Protein AF-A0A2D4GUW9-F1 (afdb_monomer_lite)

Structure (mmCIF, N/CA/C/O backbone):
data_AF-A0A2D4GUW9-F1
#
_entry.id   AF-A0A2D4GUW9-F1
#
loop_
_atom_site.group_PDB
_atom_site.id
_atom_site.type_symbol
_atom_site.label_atom_id
_atom_site.label_alt_id
_atom_site.label_comp_id
_atom_site.label_asym_id
_atom_site.label_entity_id
_atom_site.label_seq_id
_atom_site.pdbx_PDB_ins_code
_atom_site.Cartn_x
_atom_site.Cartn_y
_atom_site.Cartn_z
_atom_site.occupancy
_atom_site.B_iso_or_equiv
_atom_site.auth_seq_id
_atom_site.auth_comp_id
_atom_site.auth_asym_id
_atom_site.auth_atom_id
_atom_site.pdbx_PDB_model_num
ATOM 1 N N . MET A 1 1 ? 3.316 14.072 28.515 1.00 38.06 1 MET A N 1
ATOM 2 C CA . MET A 1 1 ? 3.418 14.674 27.168 1.00 38.06 1 MET A CA 1
ATOM 3 C C . MET A 1 1 ? 2.231 15.601 26.994 1.00 38.06 1 MET A C 1
ATOM 5 O O . MET A 1 1 ? 1.116 15.160 27.234 1.00 38.06 1 MET A O 1
ATOM 9 N N . GLN A 1 2 ? 2.464 16.875 26.691 1.00 49.69 2 GLN A N 1
ATOM 10 C CA . GLN A 1 2 ? 1.413 17.886 26.562 1.00 49.69 2 GLN A CA 1
ATOM 11 C C . GLN A 1 2 ? 0.918 17.896 25.108 1.00 49.69 2 GLN A C 1
ATOM 13 O O . GLN A 1 2 ? 1.730 18.036 24.196 1.00 49.69 2 GLN A O 1
ATOM 18 N N . LEU A 1 3 ? -0.382 17.688 24.887 1.00 49.56 3 LEU A N 1
ATOM 19 C CA . LEU A 1 3 ? -0.998 17.751 23.557 1.00 49.56 3 LEU A CA 1
ATOM 20 C C . LEU A 1 3 ? -1.115 19.223 23.135 1.00 49.56 3 LEU A C 1
ATOM 22 O O . LEU A 1 3 ? -1.603 20.041 23.912 1.00 49.56 3 LEU A O 1
ATOM 26 N N . HIS A 1 4 ? -0.638 19.554 21.935 1.00 57.44 4 HIS A N 1
ATOM 27 C CA . HIS A 1 4 ? -0.705 20.901 21.364 1.00 57.44 4 HIS A CA 1
ATOM 28 C C . HIS A 1 4 ? -1.718 20.944 20.220 1.00 57.44 4 HIS A C 1
ATOM 30 O O . HIS A 1 4 ? -1.825 19.997 19.442 1.00 57.44 4 HIS A O 1
ATOM 36 N N . GLU A 1 5 ? -2.446 22.052 20.121 1.00 66.81 5 GLU A N 1
ATOM 37 C CA . GLU A 1 5 ? -3.426 22.282 19.064 1.00 66.81 5 GLU A CA 1
ATOM 38 C C . GLU A 1 5 ? -2.741 22.437 17.694 1.00 66.81 5 GLU A C 1
ATOM 40 O O . GLU A 1 5 ? -1.685 23.069 17.562 1.00 66.81 5 GLU A O 1
ATOM 45 N N . LEU A 1 6 ? -3.341 21.849 16.655 1.00 56.59 6 LEU A N 1
ATOM 46 C CA . LEU A 1 6 ? -2.839 21.922 15.285 1.00 56.59 6 LEU A CA 1
ATOM 47 C C . LEU A 1 6 ? -3.068 23.326 14.729 1.00 56.59 6 LEU A C 1
ATOM 49 O O . LEU A 1 6 ? -4.165 23.679 14.310 1.00 56.59 6 LEU A O 1
ATOM 53 N N . THR A 1 7 ? -2.007 24.126 14.699 1.00 63.34 7 THR A N 1
ATOM 54 C CA . THR A 1 7 ? -2.032 25.482 14.143 1.00 63.34 7 THR A CA 1
ATOM 55 C C . THR A 1 7 ? -1.115 25.581 12.927 1.00 63.34 7 THR A C 1
ATOM 57 O O . THR A 1 7 ? -0.102 24.882 12.820 1.00 63.34 7 THR A O 1
ATOM 60 N N . HIS A 1 8 ? -1.442 26.485 11.997 1.00 55.84 8 HIS A N 1
ATOM 61 C CA . HIS A 1 8 ? -0.667 26.693 10.767 1.00 55.84 8 HIS A CA 1
ATOM 62 C C . HIS A 1 8 ? 0.812 27.047 11.016 1.00 55.84 8 HIS A C 1
ATOM 64 O O . HIS A 1 8 ? 1.637 26.799 10.134 1.00 55.84 8 HIS A O 1
ATOM 70 N N . TYR A 1 9 ? 1.149 27.569 12.199 1.00 58.97 9 TYR A N 1
ATOM 71 C CA . TYR A 1 9 ? 2.457 28.142 12.521 1.00 58.97 9 TYR A CA 1
ATOM 72 C C . TYR A 1 9 ? 3.431 27.196 13.240 1.00 58.97 9 TYR A C 1
ATOM 74 O O . TYR A 1 9 ? 4.626 27.466 13.225 1.00 58.97 9 TYR A O 1
ATOM 82 N N . HIS A 1 10 ? 2.962 26.094 13.837 1.00 58.94 10 HIS A N 1
ATOM 83 C CA . HIS A 1 10 ? 3.805 25.263 14.715 1.00 58.94 10 HIS A CA 1
ATOM 84 C C . HIS A 1 10 ? 4.231 23.916 14.118 1.00 58.94 10 HIS A C 1
ATOM 86 O O . HIS A 1 10 ? 5.207 23.337 14.578 1.00 58.94 10 HIS A O 1
ATOM 92 N N . GLN A 1 11 ? 3.514 23.411 13.112 1.00 65.12 11 GLN A N 1
ATOM 93 C CA . GLN A 1 11 ? 3.741 22.073 12.555 1.00 65.12 11 GLN A CA 1
ATOM 94 C C . GLN A 1 11 ? 4.470 22.140 11.208 1.00 65.12 11 GLN A C 1
ATOM 96 O O . GLN A 1 11 ? 4.181 23.005 10.367 1.00 65.12 11 GLN A O 1
ATOM 101 N N . SER A 1 12 ? 5.369 21.186 10.979 1.00 72.75 12 SER A N 1
ATOM 102 C CA . SER A 1 12 ? 6.030 20.971 9.691 1.00 72.75 12 SER A CA 1
ATOM 103 C C . SER A 1 12 ? 5.027 20.579 8.595 1.00 72.75 12 SER A C 1
ATOM 105 O O . SER A 1 12 ? 3.907 20.138 8.865 1.00 72.75 12 SER A O 1
ATOM 107 N N . GLY A 1 13 ? 5.421 20.726 7.325 1.00 71.56 13 GLY A N 1
ATOM 108 C CA . GLY A 1 13 ? 4.599 20.270 6.196 1.00 71.56 13 GLY A CA 1
ATOM 109 C C . GLY A 1 13 ? 4.258 18.776 6.277 1.00 71.56 13 GLY A C 1
ATOM 110 O O . GLY A 1 13 ? 3.117 18.401 6.025 1.00 71.56 13 GLY A O 1
ATOM 111 N N . GLY A 1 14 ? 5.209 17.946 6.724 1.00 72.00 14 GLY A N 1
ATOM 112 C CA . GLY A 1 14 ? 5.007 16.506 6.907 1.00 72.00 14 GLY A CA 1
ATOM 113 C C . GLY A 1 14 ? 3.982 16.176 7.994 1.00 72.00 14 GLY A C 1
ATOM 114 O O . GLY A 1 14 ? 3.088 15.367 7.760 1.00 72.00 14 GLY A O 1
ATOM 115 N N . GLU A 1 15 ? 4.041 16.842 9.150 1.00 77.25 15 GLU A N 1
ATOM 116 C CA . GLU A 1 15 ? 3.079 16.630 10.248 1.00 77.25 15 GLU A CA 1
ATOM 117 C C . GLU A 1 15 ? 1.649 17.013 9.850 1.00 77.25 15 GLU A C 1
ATOM 119 O O . GLU A 1 15 ? 0.696 16.300 10.174 1.00 77.25 15 GLU A O 1
ATOM 124 N N . LYS A 1 16 ? 1.489 18.098 9.083 1.00 77.44 16 LYS A N 1
ATOM 125 C CA . LYS A 1 16 ? 0.187 18.513 8.536 1.00 77.44 16 LYS A CA 1
ATOM 126 C C . LYS A 1 16 ? -0.388 17.459 7.584 1.00 77.44 16 LYS A C 1
ATOM 128 O O . LYS A 1 16 ? -1.576 17.140 7.681 1.00 77.44 16 LYS A O 1
ATOM 133 N N . SER A 1 17 ? 0.442 16.887 6.710 1.00 77.75 17 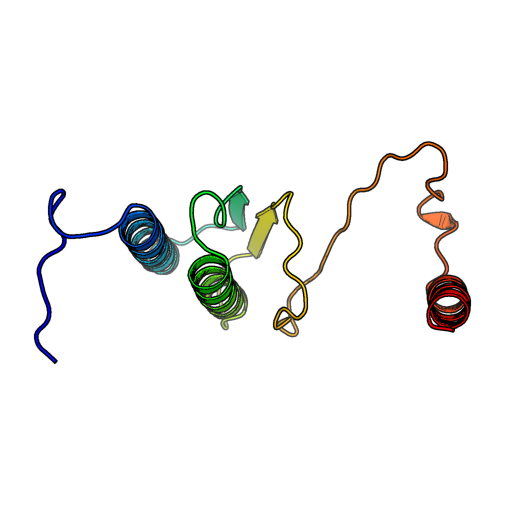SER A N 1
ATOM 134 C CA . SER A 1 17 ? 0.040 15.814 5.791 1.00 77.75 17 SER A CA 1
ATOM 135 C C . SER A 1 17 ? -0.368 14.542 6.540 1.00 77.75 17 SER A C 1
ATOM 137 O O . SER A 1 17 ? -1.442 13.999 6.280 1.00 77.75 17 SER A O 1
ATOM 139 N N . VAL A 1 18 ? 0.420 14.117 7.537 1.00 80.94 18 VAL A N 1
ATOM 140 C CA . VAL A 1 18 ? 0.090 12.955 8.384 1.00 80.94 18 VAL A CA 1
ATOM 141 C C . VAL A 1 18 ? -1.239 13.170 9.106 1.00 80.94 18 VAL A C 1
ATOM 143 O O . VAL A 1 18 ? -2.100 12.292 9.087 1.00 80.94 18 VAL A O 1
ATOM 146 N N . CYS A 1 19 ? -1.444 14.340 9.715 1.00 84.19 19 CYS A N 1
ATOM 147 C CA . CYS A 1 19 ? -2.665 14.602 10.466 1.00 84.19 19 CYS A CA 1
ATOM 148 C C . CYS A 1 19 ? -3.908 14.661 9.571 1.00 84.19 19 CYS A C 1
ATOM 150 O O . CYS A 1 19 ? -4.950 14.105 9.923 1.00 84.19 19 CYS A O 1
ATOM 152 N N . THR A 1 20 ? -3.793 15.296 8.402 1.00 83.56 20 THR A N 1
ATOM 153 C CA . THR A 1 20 ? -4.865 15.310 7.397 1.00 83.56 20 THR A CA 1
ATOM 154 C C . THR A 1 20 ? -5.231 13.884 7.003 1.00 83.56 20 THR A C 1
ATOM 156 O O . THR A 1 20 ? -6.409 13.547 6.904 1.00 83.56 20 THR A O 1
ATOM 159 N N . MET A 1 21 ? -4.230 13.016 6.850 1.00 82.12 21 MET A N 1
ATOM 160 C CA . MET A 1 21 ? -4.471 11.638 6.464 1.00 82.12 21 MET A CA 1
ATOM 161 C C . MET A 1 21 ? -5.162 10.812 7.547 1.00 82.12 21 MET A C 1
ATOM 163 O O . MET A 1 21 ? -6.138 10.116 7.269 1.00 82.12 21 MET A O 1
ATOM 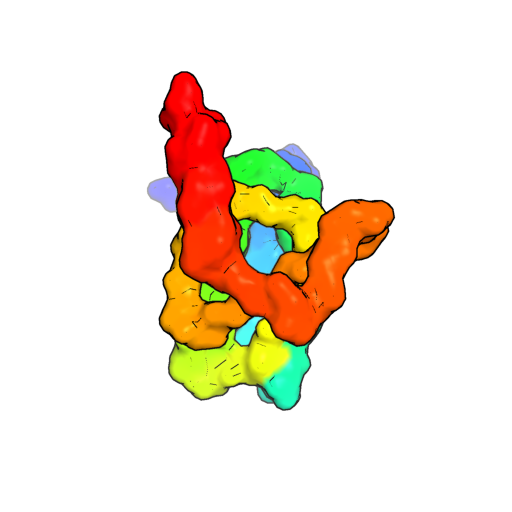167 N N . LEU A 1 22 ? -4.702 10.921 8.794 1.00 83.44 22 LEU A N 1
ATOM 168 C CA . LEU A 1 22 ? -5.352 10.269 9.934 1.00 83.44 22 LEU A CA 1
ATOM 169 C C . LEU A 1 22 ? -6.816 10.710 10.065 1.00 83.44 22 LEU A C 1
ATOM 171 O O . LEU A 1 22 ? -7.694 9.872 10.268 1.00 83.44 22 LEU A O 1
ATOM 175 N N . TYR A 1 23 ? -7.089 12.003 9.877 1.00 86.19 23 TYR A N 1
ATOM 176 C CA . TYR A 1 23 ? -8.448 12.537 9.871 1.00 86.19 23 TYR A CA 1
ATOM 177 C C . TYR A 1 23 ? -9.305 11.936 8.747 1.00 86.19 23 TYR A C 1
ATOM 179 O O . TYR A 1 23 ? -10.411 11.456 9.001 1.00 86.19 23 TYR A O 1
ATOM 187 N N . LEU A 1 24 ? -8.788 11.896 7.513 1.00 83.12 24 LEU A N 1
ATOM 188 C CA . LEU A 1 24 ? -9.497 11.301 6.378 1.00 83.12 24 LEU A CA 1
ATOM 189 C C . LEU A 1 24 ? -9.791 9.815 6.601 1.00 83.12 24 LEU A C 1
ATOM 191 O O . LEU A 1 24 ? -10.898 9.378 6.286 1.00 83.12 24 LEU A O 1
ATOM 195 N N . MET A 1 25 ? -8.848 9.052 7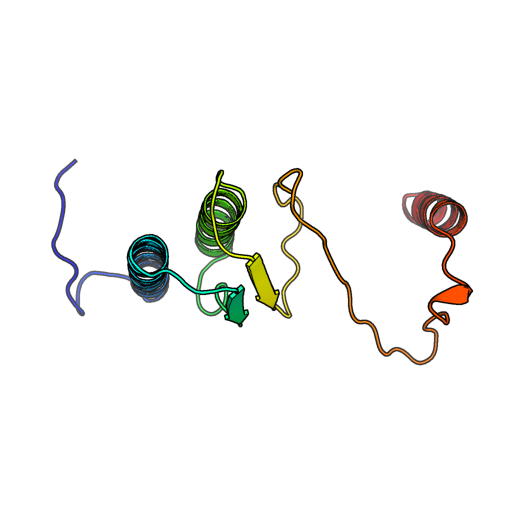.163 1.00 80.75 25 MET A N 1
ATOM 196 C CA . MET A 1 25 ? -9.045 7.636 7.494 1.00 80.75 25 MET A CA 1
ATOM 197 C C . MET A 1 25 ? -10.121 7.438 8.563 1.00 80.75 25 MET A C 1
ATOM 199 O O . MET A 1 25 ? -10.990 6.586 8.384 1.00 80.75 25 MET A O 1
ATOM 203 N N . ALA A 1 26 ? -10.133 8.266 9.612 1.00 83.81 26 ALA A N 1
ATOM 204 C CA . ALA A 1 26 ? -11.177 8.228 10.635 1.00 83.81 26 ALA A CA 1
ATOM 205 C C . ALA A 1 26 ? -12.573 8.504 10.042 1.00 83.81 26 ALA A C 1
ATOM 207 O O . ALA A 1 26 ? -13.539 7.820 10.371 1.00 83.81 26 ALA A O 1
ATOM 208 N N . LEU A 1 27 ? -12.684 9.448 9.099 1.00 82.62 27 LEU A N 1
ATOM 209 C CA . LEU A 1 27 ? -13.939 9.697 8.379 1.00 82.62 27 LEU A CA 1
ATOM 210 C C . LEU A 1 27 ? -14.358 8.530 7.478 1.00 82.62 27 LEU A C 1
ATOM 212 O O . LEU A 1 27 ? -15.558 8.307 7.283 1.00 82.62 27 LEU A O 1
ATOM 216 N N . GLN A 1 28 ? -13.399 7.787 6.913 1.00 78.19 28 GLN A N 1
ATOM 217 C CA . GLN A 1 28 ? -13.730 6.614 6.107 1.00 78.19 28 GLN A CA 1
ATOM 218 C C . GLN A 1 28 ? -14.423 5.540 6.957 1.00 78.19 28 GLN A C 1
ATOM 220 O O . GLN A 1 28 ? -15.373 4.932 6.471 1.00 78.19 28 GLN A O 1
ATOM 225 N N . GLU A 1 29 ? -14.022 5.342 8.219 1.00 72.31 29 GLU A N 1
ATOM 226 C CA . GLU A 1 29 ? -14.649 4.355 9.117 1.00 72.31 29 GLU A CA 1
ATOM 227 C C . GLU A 1 29 ? -16.119 4.674 9.443 1.00 72.31 29 GLU A C 1
ATOM 229 O O . GLU A 1 29 ? -16.905 3.766 9.712 1.00 72.31 29 GLU A O 1
ATOM 234 N N . LEU A 1 30 ? -16.516 5.948 9.366 1.00 79.81 30 LEU A N 1
ATOM 235 C CA . LEU A 1 30 ? -17.877 6.403 9.675 1.00 79.81 30 LEU A CA 1
ATOM 236 C C . LEU A 1 30 ? -18.856 6.269 8.501 1.00 79.81 30 LEU A C 1
ATOM 238 O O . LEU A 1 30 ? -20.070 6.279 8.700 1.00 79.81 30 LEU A O 1
ATOM 242 N N . ASN A 1 31 ? -18.351 6.143 7.274 1.00 77.50 31 ASN A N 1
ATOM 243 C CA . ASN A 1 31 ? -19.173 6.092 6.068 1.00 77.50 31 ASN A CA 1
ATOM 244 C C . ASN A 1 31 ? -19.228 4.670 5.512 1.00 77.50 31 ASN A C 1
ATOM 246 O O . ASN A 1 31 ? -18.212 3.989 5.465 1.00 77.50 31 ASN A O 1
ATOM 250 N N . ARG A 1 32 ? -20.382 4.214 5.014 1.00 77.88 32 ARG A N 1
ATOM 251 C CA . ARG A 1 32 ? -20.481 2.939 4.284 1.00 77.88 32 ARG A CA 1
ATOM 252 C C . ARG A 1 32 ? -20.425 3.190 2.783 1.00 77.88 32 ARG A C 1
ATOM 254 O O . ARG A 1 32 ? -21.304 3.843 2.236 1.00 77.88 32 ARG A O 1
ATOM 261 N N . CYS A 1 33 ? -19.427 2.628 2.115 1.00 83.81 33 CYS A N 1
ATOM 262 C CA . CYS A 1 33 ? -19.345 2.595 0.656 1.00 83.81 33 CYS A CA 1
ATOM 263 C C . CYS A 1 33 ? -18.919 1.192 0.181 1.00 83.81 33 CYS A C 1
ATOM 265 O O . CYS A 1 33 ? -18.335 0.438 0.964 1.00 83.81 33 CYS A O 1
ATOM 267 N N . PRO A 1 34 ? -19.210 0.797 -1.069 1.00 86.69 34 PRO A N 1
ATOM 268 C CA . PRO A 1 34 ? -18.816 -0.517 -1.585 1.00 86.69 34 PRO A CA 1
ATOM 269 C C . PRO A 1 34 ? -17.292 -0.646 -1.750 1.00 86.69 34 PRO A C 1
ATOM 271 O O . PRO A 1 34 ? -16.723 -1.694 -1.448 1.00 86.69 34 PRO A O 1
ATOM 274 N N . PHE A 1 35 ? -16.622 0.431 -2.166 1.00 90.50 35 PHE A N 1
ATOM 275 C CA . PHE A 1 35 ? -15.168 0.498 -2.285 1.00 90.50 35 PHE A CA 1
ATOM 276 C C . PHE A 1 35 ? -14.655 1.931 -2.096 1.00 90.50 35 PHE A C 1
ATOM 278 O O . PHE A 1 35 ? -15.423 2.895 -2.161 1.00 90.50 35 PHE A O 1
ATOM 285 N N . ARG A 1 36 ? -13.350 2.065 -1.861 1.00 89.19 36 ARG A N 1
ATOM 286 C CA . ARG A 1 36 ? -12.629 3.337 -1.741 1.00 89.19 36 ARG A CA 1
ATOM 287 C C . ARG A 1 36 ? -11.389 3.310 -2.606 1.00 89.19 36 ARG A C 1
ATOM 289 O O . ARG A 1 36 ? -10.720 2.284 -2.687 1.00 89.19 36 ARG A O 1
ATOM 296 N N . VAL A 1 37 ? -11.078 4.448 -3.207 1.00 90.12 37 VAL A N 1
ATOM 297 C CA . VAL A 1 37 ? -9.845 4.652 -3.963 1.00 90.12 37 VAL A CA 1
ATOM 298 C C . VAL A 1 37 ? -9.025 5.696 -3.230 1.00 90.12 37 VAL A C 1
ATOM 300 O O . VAL A 1 37 ? -9.549 6.727 -2.813 1.00 90.12 37 VAL A O 1
ATOM 303 N N . VAL A 1 38 ? -7.756 5.388 -3.038 1.00 86.44 38 VAL A N 1
ATOM 304 C CA . VAL A 1 38 ? -6.794 6.219 -2.336 1.00 86.44 38 VAL A CA 1
ATOM 305 C C . VAL A 1 38 ? -5.591 6.354 -3.256 1.00 86.44 38 VAL A C 1
ATOM 307 O O . VAL A 1 38 ? -4.953 5.350 -3.568 1.00 86.44 38 VAL A O 1
ATOM 310 N N . ASP A 1 39 ? -5.307 7.575 -3.692 1.00 87.75 39 ASP A N 1
ATOM 311 C CA . ASP A 1 39 ? -4.217 7.889 -4.614 1.00 87.75 39 ASP A CA 1
ATOM 312 C C . ASP A 1 39 ? -3.255 8.891 -3.967 1.00 87.75 39 ASP A C 1
ATOM 314 O O . ASP A 1 39 ? -3.683 9.744 -3.188 1.00 87.75 39 ASP A O 1
ATOM 318 N N . GLU A 1 40 ? -1.960 8.742 -4.240 1.00 80.19 40 GLU A N 1
ATOM 319 C CA . GLU A 1 40 ? -0.875 9.625 -3.776 1.00 80.19 40 GLU A CA 1
ATOM 320 C C . GLU A 1 40 ? -0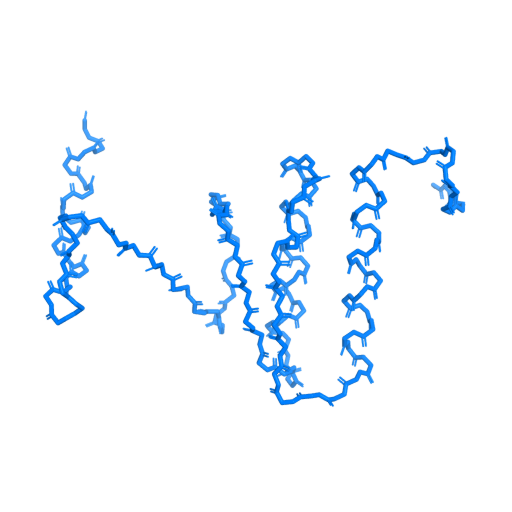.859 9.944 -2.265 1.00 80.19 40 GLU A C 1
ATOM 322 O O . GLU A 1 40 ? -0.330 10.966 -1.823 1.00 80.19 40 GLU A O 1
ATOM 327 N N . ILE A 1 41 ? -1.388 9.034 -1.437 1.00 73.06 41 ILE A N 1
ATOM 328 C CA . ILE A 1 41 ? -1.547 9.225 0.018 1.00 73.06 41 ILE A CA 1
ATOM 329 C C . ILE A 1 41 ? -0.230 9.511 0.747 1.00 73.06 41 ILE A C 1
ATOM 331 O O . ILE A 1 41 ? -0.214 10.070 1.841 1.00 73.06 41 ILE A O 1
ATOM 335 N N . ASN A 1 42 ? 0.866 9.029 0.164 1.00 70.25 42 ASN A N 1
ATOM 336 C CA . ASN A 1 42 ? 2.195 9.004 0.737 1.00 70.25 42 ASN A CA 1
ATOM 337 C C . ASN A 1 42 ? 3.127 10.050 0.107 1.00 70.25 42 ASN A C 1
ATOM 339 O O . ASN A 1 42 ? 4.330 9.970 0.325 1.00 70.25 42 ASN A O 1
ATOM 343 N N . GLN A 1 43 ? 2.619 11.014 -0.669 1.00 73.88 43 GLN A N 1
ATOM 344 C CA . GLN A 1 43 ? 3.441 12.107 -1.198 1.00 73.88 43 GLN A CA 1
ATOM 345 C C . GLN A 1 43 ? 3.545 13.291 -0.224 1.00 73.88 43 GLN A C 1
ATOM 347 O O . GLN A 1 43 ? 2.644 13.566 0.565 1.00 73.88 43 GLN A O 1
ATOM 352 N N . GLY A 1 44 ? 4.666 14.019 -0.286 1.00 73.75 44 GLY A N 1
ATOM 353 C CA . GLY A 1 44 ? 4.879 15.237 0.509 1.00 73.75 44 GLY A CA 1
ATOM 354 C C . GLY A 1 44 ? 5.225 14.995 1.983 1.00 73.75 44 GLY A C 1
ATOM 355 O O . GLY A 1 44 ? 5.109 15.910 2.797 1.00 73.75 44 GLY A O 1
ATOM 356 N N . MET A 1 45 ? 5.649 13.777 2.331 1.00 80.56 45 MET A N 1
ATOM 357 C CA . MET A 1 45 ? 6.105 13.390 3.667 1.00 80.56 45 MET A CA 1
ATOM 358 C C . MET A 1 45 ? 7.545 12.870 3.606 1.00 80.56 45 MET A C 1
ATOM 360 O O . MET A 1 45 ? 8.016 12.421 2.565 1.00 80.56 45 MET A O 1
ATOM 364 N N . ASP A 1 46 ? 8.267 12.936 4.722 1.00 84.25 46 ASP A N 1
ATOM 365 C CA . ASP A 1 46 ? 9.552 12.245 4.837 1.00 84.25 46 ASP A CA 1
ATOM 366 C C . ASP A 1 46 ? 9.358 10.711 4.918 1.00 84.25 46 ASP A C 1
ATOM 368 O O . ASP A 1 46 ? 8.270 10.237 5.263 1.00 84.25 46 ASP A O 1
ATOM 372 N N . PRO A 1 47 ? 10.404 9.903 4.656 1.00 83.81 47 PRO A N 1
ATOM 373 C CA . PRO A 1 47 ? 10.283 8.443 4.613 1.00 83.81 47 PRO A CA 1
ATOM 374 C C . PRO A 1 47 ? 9.764 7.780 5.900 1.00 83.81 47 PRO A C 1
ATOM 376 O O . PRO A 1 47 ? 9.225 6.673 5.840 1.00 83.81 47 PRO A O 1
ATOM 379 N N . ILE A 1 48 ? 9.943 8.412 7.067 1.00 84.81 48 ILE A N 1
ATOM 380 C CA . ILE A 1 48 ? 9.476 7.868 8.350 1.00 84.81 48 ILE A CA 1
ATOM 381 C C . ILE A 1 48 ? 7.959 8.032 8.436 1.00 84.81 48 ILE A C 1
ATOM 383 O O . ILE A 1 48 ? 7.243 7.080 8.758 1.00 84.81 48 ILE A O 1
ATOM 387 N N . ASN A 1 49 ? 7.471 9.227 8.116 1.00 82.62 49 ASN A N 1
ATOM 388 C CA . ASN A 1 49 ? 6.052 9.549 8.129 1.00 82.62 49 ASN A CA 1
ATOM 389 C C . ASN A 1 49 ? 5.278 8.810 7.032 1.00 82.62 49 ASN A C 1
ATOM 391 O O . ASN A 1 49 ? 4.216 8.256 7.314 1.00 82.62 49 ASN A O 1
ATOM 395 N N . GLU A 1 50 ? 5.843 8.691 5.829 1.00 83.38 50 GLU A N 1
ATOM 396 C CA . GLU A 1 50 ? 5.260 7.888 4.747 1.00 83.38 50 GLU A CA 1
ATOM 397 C C . GLU A 1 50 ? 4.996 6.442 5.176 1.00 83.38 50 GLU A C 1
ATOM 399 O O . GLU A 1 50 ? 3.919 5.898 4.928 1.00 83.38 50 GLU A O 1
ATOM 404 N N . ARG A 1 51 ? 5.973 5.821 5.849 1.00 86.06 51 ARG A N 1
ATOM 405 C CA . ARG A 1 51 ? 5.844 4.449 6.342 1.00 86.06 51 ARG A CA 1
ATOM 406 C C . ARG A 1 51 ? 4.757 4.332 7.406 1.00 86.06 51 ARG A C 1
ATOM 408 O O . ARG A 1 51 ? 3.920 3.442 7.307 1.00 86.06 51 ARG A O 1
ATOM 415 N N . ARG A 1 52 ? 4.735 5.242 8.383 1.00 85.88 52 ARG A N 1
ATOM 416 C CA . ARG A 1 52 ? 3.712 5.239 9.441 1.00 85.88 52 ARG A CA 1
ATOM 417 C C . ARG A 1 52 ? 2.304 5.384 8.870 1.00 85.88 52 ARG A C 1
ATOM 419 O O . ARG A 1 52 ? 1.411 4.652 9.277 1.00 85.88 52 ARG A O 1
ATOM 426 N N . VAL A 1 53 ? 2.109 6.298 7.918 1.00 84.94 53 VAL A N 1
ATOM 427 C CA . VAL A 1 53 ? 0.815 6.476 7.246 1.00 84.94 53 VAL A CA 1
ATOM 428 C C . VAL A 1 53 ? 0.414 5.205 6.508 1.00 84.94 53 VAL A C 1
ATOM 430 O O . VAL A 1 53 ? -0.722 4.760 6.645 1.00 84.94 53 VAL A O 1
ATOM 433 N N . PHE A 1 54 ? 1.343 4.588 5.778 1.00 85.81 54 PHE A N 1
ATOM 434 C CA . PHE A 1 54 ? 1.068 3.343 5.072 1.00 85.81 54 PHE A CA 1
ATOM 435 C C . PHE A 1 54 ? 0.639 2.212 6.019 1.00 85.81 54 PHE A C 1
ATOM 437 O O . PHE A 1 54 ? -0.342 1.527 5.735 1.00 85.81 54 PHE A O 1
ATOM 444 N N . ASP A 1 55 ? 1.318 2.043 7.157 1.00 86.62 55 ASP A N 1
ATOM 445 C CA . ASP A 1 55 ? 0.967 1.011 8.140 1.00 86.62 55 ASP A CA 1
ATOM 446 C C . ASP A 1 55 ? -0.472 1.201 8.662 1.00 86.62 55 ASP A C 1
ATOM 448 O O . ASP A 1 55 ? -1.247 0.243 8.701 1.00 86.62 55 ASP A O 1
ATOM 452 N N . VAL A 1 56 ? -0.877 2.443 8.959 1.00 86.50 56 VAL A N 1
ATOM 453 C CA . VAL A 1 56 ? -2.250 2.760 9.398 1.00 86.50 56 VAL A CA 1
ATOM 454 C C . VAL A 1 56 ? -3.281 2.515 8.288 1.00 86.50 56 VAL A C 1
ATOM 456 O O . VAL A 1 56 ? -4.380 2.020 8.563 1.00 86.50 56 VAL A O 1
ATOM 459 N N . VAL A 1 57 ? -2.944 2.817 7.029 1.00 85.94 57 VAL A N 1
ATOM 460 C CA . VAL A 1 57 ? -3.812 2.534 5.870 1.00 85.94 57 VAL A CA 1
ATOM 461 C C . VAL A 1 57 ? -4.032 1.032 5.723 1.00 85.94 57 VAL A C 1
ATOM 463 O O . VAL A 1 57 ? -5.174 0.596 5.578 1.00 85.94 57 VAL A O 1
ATOM 466 N N . VAL A 1 58 ? -2.962 0.232 5.786 1.00 86.38 58 VAL A N 1
ATOM 467 C CA . VAL A 1 58 ? -3.045 -1.232 5.673 1.00 86.38 58 VAL A CA 1
ATOM 468 C C . VAL A 1 58 ? -3.858 -1.820 6.817 1.00 86.38 58 VAL A C 1
ATOM 470 O O . VAL A 1 58 ? -4.733 -2.651 6.564 1.00 86.38 58 VAL A O 1
ATOM 473 N N . GLU A 1 59 ? -3.618 -1.378 8.052 1.00 87.44 59 GLU A N 1
ATOM 474 C CA . GLU A 1 59 ? -4.387 -1.817 9.216 1.00 87.44 59 GLU A CA 1
ATOM 475 C C . GLU A 1 59 ? -5.878 -1.518 9.025 1.00 87.44 59 GLU A C 1
ATOM 477 O O . GLU A 1 59 ? -6.706 -2.426 9.110 1.00 87.44 59 GLU A O 1
ATOM 482 N N . THR A 1 60 ? -6.219 -0.272 8.682 1.00 84.81 60 THR A N 1
ATOM 483 C CA . THR A 1 60 ? -7.603 0.169 8.455 1.00 84.81 60 THR A CA 1
ATOM 484 C C . THR A 1 60 ? -8.278 -0.620 7.335 1.00 84.81 60 THR A C 1
ATOM 486 O O . THR A 1 60 ? -9.388 -1.118 7.519 1.00 84.81 60 THR A O 1
ATOM 489 N N . ALA A 1 61 ? -7.599 -0.804 6.202 1.00 86.75 61 ALA A N 1
ATOM 490 C CA . ALA A 1 61 ? -8.135 -1.525 5.052 1.00 86.75 61 ALA A CA 1
ATOM 491 C C . ALA A 1 61 ? -8.326 -3.029 5.321 1.00 86.75 61 ALA A C 1
ATOM 493 O O . ALA A 1 61 ? -9.244 -3.643 4.774 1.00 86.75 61 ALA A O 1
ATOM 494 N N . CYS A 1 62 ? -7.492 -3.633 6.176 1.00 86.56 62 CYS A N 1
ATOM 495 C CA . CYS A 1 62 ? -7.512 -5.074 6.449 1.00 86.56 62 CYS A CA 1
ATOM 496 C C . CYS A 1 62 ? -8.420 -5.496 7.621 1.00 86.56 62 CYS A C 1
ATOM 498 O O . CYS A 1 62 ? -8.608 -6.708 7.824 1.00 86.56 62 CYS A O 1
ATOM 500 N N . LYS A 1 63 ? -9.014 -4.547 8.366 1.00 85.75 63 LYS A N 1
ATOM 501 C CA . LYS A 1 63 ? -9.974 -4.810 9.459 1.00 85.75 63 LYS A CA 1
ATOM 502 C C . LYS A 1 63 ? -11.109 -5.762 9.025 1.00 85.75 63 LYS A C 1
ATOM 504 O O . LYS A 1 63 ? -11.336 -6.074 7.850 1.00 85.75 63 LYS A O 1
ATOM 509 N N . LYS A 1 64 ? -11.838 -6.323 9.989 1.00 78.19 64 LYS A N 1
ATOM 510 C CA . LYS A 1 64 ? -13.054 -7.093 9.675 1.00 78.19 64 LYS A CA 1
ATOM 511 C C . LYS A 1 64 ? -14.162 -6.109 9.275 1.00 78.19 64 LYS A C 1
ATOM 513 O O . LYS A 1 64 ? -14.281 -5.057 9.890 1.00 78.19 64 LYS A O 1
ATOM 518 N N . SER A 1 65 ? -14.946 -6.451 8.251 1.00 78.06 65 SER A N 1
ATOM 519 C CA . SER A 1 65 ? -16.132 -5.680 7.828 1.00 78.06 65 SER A CA 1
ATOM 520 C C . SER A 1 65 ? -15.868 -4.292 7.212 1.00 78.06 65 SER A C 1
ATOM 522 O O . SER A 1 65 ? -16.780 -3.471 7.152 1.00 78.06 65 SER A O 1
ATOM 524 N N . THR A 1 66 ? -14.647 -4.030 6.741 1.00 81.44 66 THR A N 1
ATOM 525 C CA . THR A 1 66 ? -14.292 -2.820 5.974 1.00 81.44 66 THR A CA 1
ATOM 526 C C . THR A 1 66 ? -14.612 -2.999 4.484 1.00 81.44 66 THR A C 1
ATOM 528 O O . THR A 1 66 ? -14.636 -4.120 3.970 1.00 81.44 66 THR A O 1
ATOM 531 N N . SER A 1 67 ? -14.891 -1.884 3.807 1.00 86.56 67 SER A N 1
ATOM 532 C CA . SER A 1 67 ? -15.064 -1.793 2.353 1.00 86.56 67 SER A CA 1
ATOM 533 C C . SER A 1 67 ? -13.800 -2.218 1.598 1.00 86.56 67 SER A C 1
ATOM 535 O O . SER A 1 67 ? -12.707 -2.243 2.154 1.00 86.56 67 SER A O 1
ATOM 537 N N . GLN A 1 68 ? -13.908 -2.507 0.301 1.00 89.56 68 GLN A N 1
ATOM 538 C CA . GLN A 1 68 ? -12.719 -2.767 -0.514 1.00 89.56 68 GLN A CA 1
ATOM 539 C C . GLN A 1 68 ? -11.893 -1.482 -0.698 1.00 89.56 68 GLN A C 1
ATOM 541 O O . GLN A 1 68 ? -12.451 -0.441 -1.036 1.00 89.56 68 GLN A O 1
ATOM 546 N N . TYR A 1 69 ? -10.573 -1.550 -0.517 1.00 91.19 69 TYR A N 1
ATOM 547 C CA . TYR A 1 69 ? -9.662 -0.428 -0.767 1.00 91.19 69 TYR A CA 1
ATOM 548 C C . TYR A 1 69 ? -8.817 -0.683 -2.015 1.00 91.19 69 TYR A C 1
ATOM 550 O O . TYR A 1 69 ? -8.197 -1.736 -2.153 1.00 91.19 69 TYR A O 1
ATOM 558 N N . PHE A 1 70 ? -8.752 0.318 -2.886 1.00 91.75 70 PHE A N 1
ATOM 559 C CA . PHE A 1 70 ? -7.786 0.423 -3.968 1.00 91.75 70 PHE A CA 1
ATOM 560 C C . PHE A 1 70 ? -6.776 1.492 -3.589 1.00 91.75 70 PHE A C 1
ATOM 562 O O . PHE A 1 70 ? -7.117 2.671 -3.510 1.00 91.75 70 PHE A O 1
ATOM 569 N N . PHE A 1 71 ? -5.546 1.065 -3.331 1.00 88.81 71 PHE A N 1
ATOM 570 C CA . PHE A 1 71 ? -4.444 1.969 -3.054 1.00 88.81 71 PHE A CA 1
ATOM 571 C C . PHE A 1 71 ? -3.551 2.081 -4.286 1.00 88.81 71 PHE A C 1
ATOM 573 O O . PHE A 1 71 ? -3.059 1.069 -4.789 1.00 88.81 71 PHE A O 1
ATOM 580 N N . ILE A 1 72 ? -3.371 3.304 -4.772 1.00 89.00 72 ILE A N 1
ATOM 581 C CA . ILE A 1 72 ? -2.574 3.628 -5.949 1.00 89.00 72 ILE A CA 1
ATOM 582 C C . ILE A 1 72 ? -1.417 4.507 -5.480 1.00 89.00 72 ILE A C 1
ATOM 584 O O . ILE A 1 72 ? -1.602 5.498 -4.777 1.00 89.00 72 ILE A O 1
ATOM 588 N N . THR A 1 73 ? -0.198 4.092 -5.809 1.00 84.69 73 THR A N 1
ATOM 589 C CA . THR A 1 73 ? 1.002 4.877 -5.530 1.00 84.69 73 THR A CA 1
ATOM 590 C C . THR A 1 73 ? 2.060 4.586 -6.591 1.00 84.69 73 THR A C 1
ATOM 592 O O . THR A 1 73 ? 2.277 3.418 -6.935 1.00 84.69 73 THR A O 1
ATOM 595 N N . PRO A 1 74 ? 2.761 5.610 -7.105 1.00 80.38 74 PRO A N 1
ATOM 596 C CA . PRO A 1 74 ? 3.936 5.416 -7.945 1.00 80.38 74 PRO A CA 1
ATOM 597 C C . PRO A 1 74 ? 5.160 4.995 -7.114 1.00 80.38 74 PRO A C 1
ATOM 599 O O . PRO A 1 74 ? 6.172 4.568 -7.672 1.00 80.38 74 PRO A O 1
ATOM 602 N N . LYS A 1 75 ? 5.092 5.111 -5.777 1.00 77.69 75 LYS A N 1
ATOM 603 C CA . LYS A 1 75 ? 6.205 4.862 -4.860 1.00 77.69 75 LYS A CA 1
ATOM 604 C C . LYS A 1 75 ? 5.998 3.562 -4.090 1.00 77.69 75 LYS A C 1
ATOM 606 O O . LYS A 1 75 ? 5.310 3.520 -3.071 1.00 77.69 75 LYS A O 1
ATOM 611 N N . LEU A 1 76 ? 6.671 2.500 -4.533 1.00 73.25 76 LEU A N 1
ATOM 612 C CA . LEU A 1 76 ? 6.730 1.252 -3.775 1.00 73.25 76 LEU A CA 1
ATOM 613 C C . LEU A 1 76 ? 7.695 1.405 -2.590 1.00 73.25 76 LEU A C 1
ATOM 615 O O . LEU A 1 76 ? 8.915 1.440 -2.766 1.00 73.25 76 LEU A O 1
ATOM 619 N N . LEU A 1 77 ? 7.155 1.474 -1.374 1.00 78.56 77 LEU A N 1
ATOM 620 C CA . LEU A 1 77 ? 7.972 1.437 -0.164 1.00 78.56 77 LEU A CA 1
ATOM 621 C C . LEU A 1 77 ? 8.562 0.023 0.001 1.00 78.56 77 LEU A C 1
ATOM 623 O O . LEU A 1 77 ? 7.876 -0.992 -0.123 1.00 78.56 77 LEU A O 1
ATOM 627 N N . GLN A 1 78 ? 9.866 -0.064 0.253 1.00 79.06 78 GLN A N 1
ATOM 628 C CA . GLN A 1 78 ? 10.535 -1.345 0.502 1.00 79.06 78 GLN A CA 1
ATOM 629 C C . GLN A 1 78 ? 10.227 -1.827 1.917 1.00 79.06 78 GLN A C 1
ATOM 631 O O . GLN A 1 78 ? 10.109 -0.991 2.802 1.00 79.06 78 GLN A O 1
ATOM 636 N N . ASN A 1 79 ? 10.193 -3.141 2.166 1.00 81.31 79 ASN A N 1
ATOM 637 C CA . ASN A 1 79 ? 9.965 -3.742 3.496 1.00 81.31 79 ASN A CA 1
ATOM 638 C C . ASN A 1 79 ? 8.637 -3.323 4.154 1.00 81.31 79 ASN A C 1
ATOM 640 O O . ASN A 1 79 ? 8.588 -3.042 5.352 1.00 81.31 79 ASN A O 1
ATOM 644 N N . LEU A 1 80 ? 7.574 -3.205 3.362 1.00 77.44 80 LEU A N 1
ATOM 645 C CA . LEU A 1 80 ? 6.236 -2.955 3.884 1.00 77.44 80 LEU A CA 1
ATOM 646 C C . LEU A 1 80 ? 5.665 -4.187 4.583 1.00 77.44 80 LEU A C 1
ATOM 648 O O . LEU A 1 80 ? 5.941 -5.323 4.188 1.00 77.44 80 LEU A O 1
ATOM 652 N N . SER A 1 81 ? 4.826 -3.936 5.582 1.00 80.69 81 SER A N 1
ATOM 653 C CA . SER A 1 81 ? 3.951 -4.950 6.155 1.00 80.69 81 SER A CA 1
ATOM 654 C C . SER A 1 81 ? 2.792 -5.196 5.192 1.00 80.69 81 SER A C 1
ATOM 656 O O . SER A 1 81 ? 2.067 -4.270 4.833 1.00 80.69 81 SER A O 1
ATOM 658 N N . TYR A 1 82 ? 2.618 -6.444 4.765 1.00 84.44 82 TYR A N 1
ATOM 659 C CA . TYR A 1 82 ? 1.510 -6.848 3.902 1.00 84.44 82 TYR A CA 1
ATOM 660 C C . TYR A 1 82 ? 0.485 -7.611 4.736 1.00 84.44 82 TYR A C 1
ATOM 662 O O . TYR A 1 82 ? 0.809 -8.637 5.332 1.00 84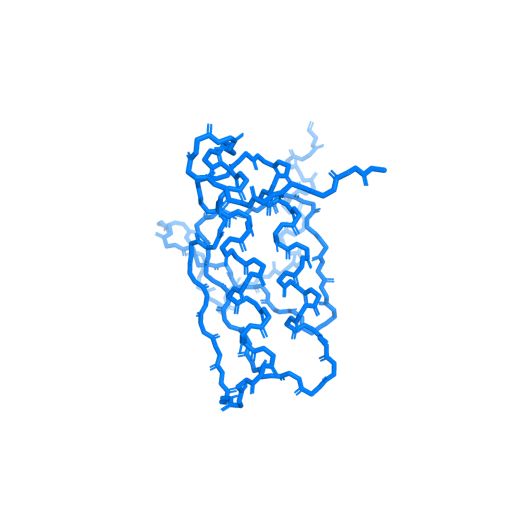.44 82 TYR A O 1
ATOM 670 N N . GLY A 1 83 ? -0.748 -7.106 4.788 1.00 85.12 83 GLY A N 1
ATOM 671 C CA . GLY A 1 83 ? -1.855 -7.818 5.422 1.00 85.12 83 GLY A CA 1
ATOM 672 C C . GLY A 1 83 ? -2.305 -9.019 4.587 1.00 85.12 83 GLY A C 1
ATOM 673 O O . GLY A 1 83 ? -2.208 -8.999 3.362 1.00 85.12 83 GLY A O 1
ATOM 674 N N . GLU A 1 84 ? -2.861 -10.049 5.228 1.00 86.81 84 GLU A N 1
ATOM 675 C CA . GLU A 1 84 ? -3.295 -11.289 4.551 1.00 86.81 84 GLU A CA 1
ATOM 676 C C . GLU A 1 84 ? -4.337 -11.062 3.442 1.00 86.81 84 GLU A C 1
ATOM 678 O O . GLU A 1 84 ? -4.410 -11.826 2.485 1.00 86.81 84 GLU A O 1
ATOM 683 N N . LYS A 1 85 ? -5.146 -10.002 3.559 1.00 88.38 85 LYS A N 1
ATOM 684 C CA . LYS A 1 85 ? -6.184 -9.636 2.580 1.00 88.38 85 LYS A CA 1
ATOM 685 C C . LYS A 1 85 ? -5.680 -8.707 1.474 1.00 88.38 85 LYS A C 1
ATOM 687 O O . LYS A 1 85 ? -6.461 -8.291 0.621 1.00 88.38 85 LYS A O 1
ATOM 692 N N . MET A 1 86 ? -4.407 -8.326 1.507 1.00 89.69 86 MET A N 1
ATOM 693 C CA . MET A 1 86 ? -3.840 -7.377 0.561 1.00 89.69 86 MET A CA 1
ATOM 694 C C . MET A 1 86 ? -3.422 -8.088 -0.728 1.00 89.69 86 MET A C 1
ATOM 696 O O . MET A 1 86 ? -2.779 -9.133 -0.702 1.00 89.69 86 MET A O 1
ATOM 700 N N . THR A 1 87 ? -3.742 -7.486 -1.872 1.00 88.94 87 THR A N 1
ATOM 701 C CA . THR A 1 87 ? -3.219 -7.898 -3.181 1.00 88.94 87 THR A CA 1
ATOM 702 C C . THR A 1 87 ? -2.390 -6.759 -3.757 1.00 88.94 87 THR A C 1
ATOM 704 O O . THR A 1 87 ? -2.852 -5.622 -3.800 1.00 88.94 87 THR A O 1
ATOM 707 N N . VAL A 1 88 ? -1.169 -7.061 -4.201 1.00 86.38 88 VAL A N 1
ATOM 708 C CA . VAL A 1 88 ? -0.277 -6.083 -4.835 1.00 86.38 88 VAL A CA 1
ATOM 709 C C . VAL A 1 88 ? -0.316 -6.289 -6.340 1.00 86.38 88 VAL A C 1
ATOM 711 O O . VAL A 1 88 ? 0.000 -7.372 -6.831 1.00 86.38 88 VAL A O 1
ATOM 714 N N . LEU A 1 89 ? -0.671 -5.235 -7.069 1.00 86.56 89 LEU A N 1
ATOM 715 C CA . LEU A 1 89 ? -0.633 -5.206 -8.525 1.00 86.56 89 LEU A CA 1
ATOM 716 C C . LEU A 1 89 ? 0.473 -4.249 -8.963 1.00 86.56 89 LEU A C 1
ATOM 718 O O . LEU A 1 89 ? 0.466 -3.076 -8.602 1.00 86.56 89 LEU A O 1
ATOM 722 N N . LEU A 1 90 ? 1.432 -4.762 -9.730 1.00 84.06 90 LEU A N 1
ATOM 723 C CA . LEU A 1 90 ? 2.503 -3.963 -10.316 1.00 84.06 90 LEU A CA 1
ATOM 724 C C . LEU A 1 90 ? 2.199 -3.763 -11.798 1.00 84.06 90 LEU A C 1
ATOM 726 O O . LEU A 1 90 ? 2.185 -4.725 -12.566 1.00 84.06 90 LEU A O 1
ATOM 730 N N . VAL A 1 91 ? 1.960 -2.515 -12.196 1.00 82.81 91 VAL A N 1
ATOM 731 C CA . VAL A 1 91 ? 1.766 -2.149 -13.600 1.00 82.81 91 VAL A CA 1
ATOM 732 C C . VAL A 1 91 ? 3.120 -1.757 -14.180 1.00 82.81 91 VAL A C 1
ATOM 734 O O . VAL A 1 91 ? 3.744 -0.801 -13.729 1.00 82.81 91 VAL A O 1
ATOM 737 N N . TYR A 1 92 ? 3.584 -2.505 -15.177 1.00 79.12 92 TYR A N 1
ATOM 738 C CA . TYR A 1 92 ? 4.825 -2.216 -15.890 1.00 79.12 92 TYR A CA 1
ATOM 739 C C . TYR A 1 92 ? 4.562 -2.259 -17.392 1.00 79.12 92 TYR A C 1
ATOM 741 O O . TYR A 1 92 ? 4.114 -3.276 -17.912 1.00 79.12 92 TYR A O 1
ATOM 749 N N . ASN A 1 93 ? 4.846 -1.155 -18.081 1.00 80.06 93 ASN A N 1
ATOM 750 C CA . ASN A 1 93 ? 4.677 -1.019 -19.528 1.00 80.06 93 ASN A CA 1
ATOM 751 C C . ASN A 1 93 ? 6.029 -0.753 -20.212 1.00 80.06 93 ASN A C 1
ATOM 753 O O . ASN A 1 93 ? 6.217 0.251 -20.893 1.00 80.06 93 ASN A O 1
ATOM 757 N N . GLY A 1 94 ? 7.018 -1.606 -19.940 1.00 83.56 94 GLY A N 1
ATOM 758 C CA . GLY A 1 94 ? 8.316 -1.550 -20.612 1.00 83.56 94 GLY A CA 1
ATOM 759 C C . GLY A 1 94 ? 8.327 -2.370 -21.901 1.00 83.56 94 GLY A C 1
ATOM 760 O O . GLY A 1 94 ? 7.607 -3.357 -22.021 1.00 83.56 94 GLY A O 1
ATOM 761 N N . SER A 1 95 ? 9.209 -2.015 -22.836 1.00 83.56 95 SER A N 1
ATOM 762 C CA . SER A 1 95 ? 9.393 -2.725 -24.115 1.00 83.56 95 SER A CA 1
ATOM 763 C C . SER A 1 95 ? 9.723 -4.216 -23.963 1.00 83.56 95 SER A C 1
ATOM 765 O O . SER A 1 95 ? 9.416 -5.008 -24.848 1.00 83.56 95 SER A O 1
ATOM 767 N N . SER A 1 96 ? 10.310 -4.606 -22.830 1.00 80.69 96 SER A N 1
ATOM 768 C CA . SER A 1 96 ? 10.648 -5.995 -22.492 1.00 80.69 96 SER A CA 1
ATOM 769 C C . SER A 1 96 ? 9.638 -6.656 -21.543 1.00 80.69 96 SER A C 1
ATOM 771 O O . SER A 1 96 ? 9.965 -7.666 -20.914 1.00 80.69 96 SER A O 1
ATOM 773 N N . MET A 1 97 ? 8.442 -6.081 -21.370 1.00 80.19 97 MET A N 1
ATOM 774 C CA . MET A 1 97 ? 7.417 -6.656 -20.501 1.00 80.19 97 MET A CA 1
ATOM 775 C C . MET A 1 97 ? 6.903 -7.977 -21.076 1.00 80.19 97 MET 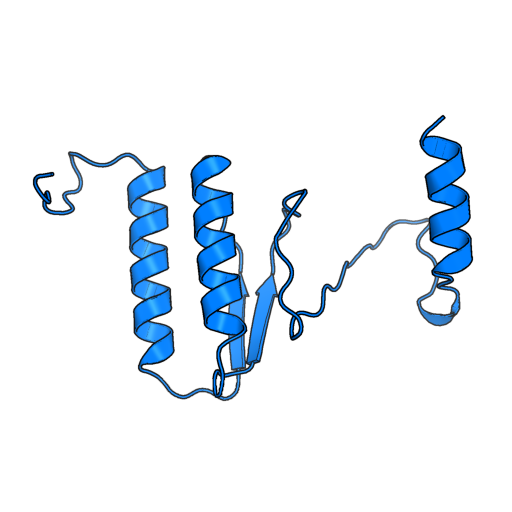A C 1
ATOM 777 O O . MET A 1 97 ? 6.607 -8.097 -22.264 1.00 80.19 97 MET A O 1
ATOM 781 N N . LEU A 1 98 ? 6.794 -8.983 -20.212 1.00 81.38 98 LEU A N 1
ATOM 782 C CA . LEU A 1 98 ? 6.188 -10.256 -20.574 1.00 81.38 98 LEU A CA 1
ATOM 783 C C . LEU A 1 98 ? 4.668 -10.094 -20.624 1.00 81.38 98 LEU A C 1
ATOM 785 O O . LEU A 1 98 ? 4.081 -9.457 -19.750 1.00 81.38 98 LEU A O 1
ATOM 789 N N . GLU A 1 99 ? 4.025 -10.727 -21.603 1.00 82.06 99 GLU A N 1
ATOM 790 C CA . GLU A 1 99 ? 2.574 -10.924 -21.562 1.00 82.06 99 GLU A CA 1
ATOM 791 C C . GLU A 1 99 ? 2.176 -11.596 -20.241 1.00 82.06 99 GLU A C 1
ATOM 793 O O . GLU A 1 99 ? 2.894 -12.463 -19.732 1.00 82.06 99 GLU A O 1
ATOM 798 N N . SER A 1 100 ? 1.014 -11.230 -19.698 1.00 79.75 100 SER A N 1
ATOM 799 C CA . SER A 1 100 ? 0.515 -11.767 -18.424 1.00 79.75 100 SER A CA 1
ATOM 800 C C . SER A 1 100 ? 0.431 -13.299 -18.418 1.00 79.75 100 SER A C 1
ATOM 802 O O . SER A 1 100 ? 0.723 -13.933 -17.407 1.00 79.75 100 SER A O 1
ATOM 804 N N . THR A 1 101 ? 0.124 -13.906 -19.566 1.00 84.94 101 THR A N 1
ATOM 805 C CA . THR A 1 101 ? 0.071 -15.361 -19.788 1.00 84.94 101 THR A CA 1
ATOM 806 C C . THR A 1 101 ? 1.440 -16.044 -19.743 1.00 84.94 101 THR A C 1
ATOM 808 O O . THR A 1 101 ? 1.518 -17.250 -19.521 1.00 84.94 101 THR A O 1
ATOM 811 N N . LYS A 1 102 ? 2.527 -15.290 -19.938 1.00 86.75 102 LYS A N 1
ATOM 812 C CA . LYS A 1 102 ? 3.916 -15.777 -19.945 1.00 86.75 102 LYS A CA 1
ATOM 813 C C . LYS A 1 102 ? 4.615 -15.564 -18.596 1.00 86.75 102 LYS A C 1
ATOM 815 O O . LYS A 1 102 ? 5.814 -15.831 -18.477 1.00 86.75 102 LYS A O 1
ATOM 820 N N . TRP A 1 103 ? 3.901 -15.065 -17.584 1.00 84.62 103 TRP A N 1
ATOM 821 C CA . TRP A 1 103 ? 4.453 -14.851 -16.251 1.00 84.62 103 TRP A CA 1
ATOM 822 C C . TRP A 1 103 ? 4.729 -16.180 -15.532 1.00 84.62 103 TRP A C 1
ATOM 824 O O . TRP A 1 103 ? 3.837 -16.999 -15.333 1.00 84.62 103 TRP A O 1
ATOM 834 N N . ASP A 1 104 ? 5.973 -16.366 -15.084 1.00 87.56 104 ASP A N 1
ATOM 835 C CA . ASP A 1 104 ? 6.405 -17.521 -14.290 1.00 87.56 104 ASP A CA 1
ATOM 836 C C . ASP A 1 104 ? 7.148 -17.037 -13.037 1.00 87.56 104 ASP A C 1
ATOM 838 O O . ASP A 1 104 ? 8.292 -16.561 -13.093 1.00 87.56 104 ASP A O 1
ATOM 842 N N . SER A 1 105 ? 6.498 -17.207 -11.883 1.00 85.88 105 SER A N 1
ATOM 843 C CA . SER A 1 105 ? 7.041 -16.830 -10.577 1.00 85.88 105 SER A CA 1
ATOM 844 C C . SER A 1 105 ? 8.314 -17.608 -10.222 1.00 85.88 105 SER A C 1
ATOM 846 O O . SER A 1 105 ? 9.268 -17.027 -9.698 1.00 85.88 105 SER A O 1
ATOM 848 N N . LYS A 1 106 ? 8.405 -18.903 -10.561 1.00 90.69 106 LYS A N 1
ATOM 849 C CA . LYS A 1 106 ? 9.592 -19.735 -10.296 1.00 90.69 106 LYS A CA 1
ATOM 850 C C . LYS A 1 106 ? 10.777 -19.265 -11.133 1.00 90.69 106 LYS A C 1
ATOM 852 O O . LYS A 1 106 ? 11.898 -19.168 -10.618 1.00 90.69 106 LYS A O 1
ATOM 857 N N . ALA A 1 107 ? 10.547 -18.948 -12.408 1.00 87.69 107 ALA A N 1
ATOM 858 C CA . ALA A 1 107 ? 11.575 -18.376 -13.272 1.00 87.69 107 ALA A CA 1
ATOM 859 C C . ALA A 1 107 ? 12.041 -17.003 -12.768 1.00 87.69 107 ALA A C 1
ATOM 861 O O . ALA A 1 107 ? 13.248 -16.748 -12.750 1.00 87.69 107 ALA A O 1
ATOM 862 N N . PHE A 1 108 ? 11.122 -16.151 -12.305 1.00 85.88 108 PHE A N 1
ATOM 863 C CA . PHE A 1 108 ? 11.450 -14.860 -11.697 1.00 85.88 108 PHE A CA 1
ATOM 864 C C . PHE A 1 108 ? 12.360 -15.014 -10.467 1.00 85.88 108 PHE A C 1
ATOM 866 O O . PHE A 1 108 ? 13.453 -14.442 -10.441 1.00 85.88 108 PHE A O 1
ATOM 873 N N . PHE A 1 109 ? 11.997 -15.861 -9.495 1.00 88.19 109 PHE A N 1
ATOM 874 C CA . PHE A 1 109 ? 12.833 -16.101 -8.309 1.00 88.19 109 PHE A CA 1
ATOM 875 C C . PHE A 1 109 ? 14.206 -16.688 -8.662 1.00 88.19 109 PHE A C 1
ATOM 877 O O . PHE A 1 109 ? 15.220 -16.326 -8.062 1.00 88.19 109 PHE A O 1
ATOM 884 N N . ARG A 1 110 ? 14.273 -17.580 -9.661 1.00 91.12 110 ARG A N 1
ATOM 885 C CA . ARG A 1 110 ? 15.547 -18.117 -10.163 1.00 91.12 110 ARG A CA 1
ATOM 886 C C . ARG A 1 110 ? 16.434 -17.022 -10.758 1.00 91.12 110 ARG A C 1
ATOM 888 O O . ARG A 1 110 ? 17.628 -17.030 -10.476 1.00 91.12 110 ARG A O 1
ATOM 895 N N . ARG A 1 111 ? 15.873 -16.093 -11.541 1.00 87.25 111 ARG A N 1
ATOM 896 C CA . ARG A 1 111 ? 16.613 -14.945 -12.092 1.00 87.25 111 ARG A CA 1
ATOM 897 C C . ARG A 1 111 ? 17.101 -14.019 -10.978 1.00 87.25 111 ARG A C 1
ATOM 899 O O . ARG A 1 111 ? 18.292 -13.744 -10.935 1.00 87.25 111 ARG A O 1
ATOM 906 N N . ARG A 1 112 ? 16.234 -13.632 -10.032 1.00 85.75 112 ARG A N 1
ATOM 907 C CA . ARG A 1 112 ? 16.598 -12.762 -8.895 1.00 85.75 112 ARG A CA 1
ATOM 908 C C . ARG A 1 112 ? 17.801 -13.294 -8.111 1.00 85.75 112 ARG A C 1
ATOM 910 O O . ARG A 1 112 ? 18.717 -12.533 -7.827 1.00 85.75 112 ARG A O 1
ATOM 917 N N . ARG A 1 113 ? 17.839 -14.600 -7.817 1.00 90.19 113 ARG A N 1
ATOM 918 C CA . ARG A 1 113 ? 18.967 -15.232 -7.103 1.00 90.19 113 ARG A CA 1
ATOM 919 C C . ARG A 1 113 ? 20.309 -15.122 -7.836 1.00 90.19 113 ARG A C 1
ATOM 921 O O . ARG A 1 113 ? 21.341 -15.160 -7.182 1.00 90.19 113 ARG A O 1
ATOM 928 N N . ARG A 1 114 ? 20.312 -14.993 -9.169 1.00 86.44 114 ARG A N 1
ATOM 929 C CA . ARG A 1 114 ? 21.546 -14.801 -9.954 1.00 86.44 114 ARG A CA 1
ATOM 930 C C . ARG A 1 114 ? 22.099 -13.379 -9.850 1.00 86.44 114 ARG A C 1
ATOM 932 O O . ARG A 1 114 ? 23.302 -13.227 -9.961 1.00 86.44 114 ARG A O 1
ATOM 939 N N . PHE A 1 115 ? 21.238 -12.384 -9.629 1.00 79.19 115 PHE A N 1
ATOM 940 C CA . PHE A 1 115 ? 21.614 -10.969 -9.482 1.00 79.19 115 PHE A CA 1
ATOM 941 C C . PHE A 1 115 ? 21.991 -10.572 -8.046 1.00 79.19 115 PHE A C 1
ATOM 943 O O . PHE A 1 115 ? 22.419 -9.449 -7.820 1.00 79.19 115 PHE A O 1
ATOM 950 N N . GLN A 1 116 ? 21.780 -11.456 -7.067 1.00 69.00 116 GLN A N 1
ATOM 951 C CA . GLN A 1 116 ? 22.180 -11.246 -5.668 1.00 69.00 116 GLN A CA 1
ATOM 952 C C . GLN A 1 116 ? 23.554 -11.867 -5.340 1.00 69.00 116 GLN A C 1
ATOM 954 O O . GLN A 1 116 ? 23.895 -11.996 -4.167 1.00 69.00 116 GLN A O 1
ATOM 959 N N . ARG A 1 117 ? 24.310 -12.281 -6.363 1.00 50.97 117 ARG A N 1
ATOM 960 C CA . ARG A 1 117 ? 25.744 -12.589 -6.293 1.00 50.97 117 ARG A CA 1
ATOM 961 C C . ARG A 1 117 ? 26.508 -11.443 -6.930 1.00 50.97 117 ARG A C 1
ATOM 963 O O . ARG A 1 117 ? 27.609 -11.157 -6.424 1.00 50.97 117 ARG A O 1
#

Secondary structure (DSSP, 8-state):
-------TTTS-HHHHHHHHHHHHHHHHHHS--SEEEEESTTSSS-HHHHHHHHHHHHHHHHSTTPPEEEEE-S---TT----TT---------TTPPPGGG--HHHHHHHHHHHT-

Foldseek 3Di:
DDDDDDDPPPDDQQVVLLVVLVVVLVVLVVDDDQEEEAEPSQPRHDPVSSQVSVLVVQVSQQDPPHHHYHYYYPDDDPPHDHDPPDDDDDDDDDPPDDDPVPDDPVVVVVVVVVVVD

pLDDT: mean 80.28, std 9.84, range [38.06, 91.75]

Radius of gyration: 18.33 Å; chains: 1; bounding box: 46×48×51 Å

InterPro domains:
  IPR027417 P-loop containing nucleoside triphosphate hydrolase [G3DSA:3.40.50.300] (2-112)
  IPR027417 P-loop containing nucleoside triphosphate hydrolase [SSF52540] (9-86)

Sequence (117 aa):
MQLHELTHYHQSGGEKSVCTMLYLMALQELNRCPFRVVDEINQGMDPINERRVFDVVVETACKKSTSQYFFITPKLLQNLSYGEKMTVLLVYNGSSMLESTKWDSKAFFRRRRRFQR

Organism: Micrurus corallinus (NCBI:txid54390)